Protein AF-A0A427KJT9-F1 (afdb_monomer_lite)

Organism: Enterobacter cloacae (NCBI:txid550)

Foldseek 3Di:
DFKKWWKDAPPDIDIDGCPDPVVVVQVPDPRIDTDPDMDDDPDPVRRVVVVVVVVVVVVVVVVVVVVVVVVVVVVVVVVD

Radius of gyration: 18.14 Å; chains: 1; bounding box: 43×31×42 Å

Structure (mmCIF, N/CA/C/O backbone):
data_AF-A0A427KJT9-F1
#
_entry.id   AF-A0A427KJT9-F1
#
loop_
_atom_site.group_PDB
_atom_site.id
_atom_site.type_symbol
_atom_site.label_atom_id
_atom_site.label_alt_id
_atom_site.label_comp_id
_atom_site.label_asym_id
_atom_site.label_entity_id
_atom_site.label_seq_id
_atom_site.pdbx_PDB_ins_code
_atom_site.Cartn_x
_atom_site.Cartn_y
_atom_site.Cartn_z
_atom_site.occupancy
_atom_site.B_iso_or_equiv
_atom_site.auth_seq_id
_atom_site.auth_comp_id
_atom_site.auth_asym_id
_atom_site.auth_atom_id
_atom_site.pdbx_PDB_model_num
ATOM 1 N N . MET A 1 1 ? -1.877 16.146 9.002 1.00 80.88 1 MET A N 1
ATOM 2 C CA . MET A 1 1 ? -2.668 15.410 7.988 1.00 80.88 1 MET A CA 1
ATOM 3 C C . MET A 1 1 ? -2.753 13.956 8.430 1.00 80.88 1 MET A C 1
ATOM 5 O O . MET A 1 1 ? -1.818 13.521 9.092 1.00 80.88 1 MET A O 1
ATOM 9 N N . PRO A 1 2 ? -3.845 13.221 8.166 1.00 89.88 2 PRO A N 1
ATOM 10 C CA . PRO A 1 2 ? -3.918 11.812 8.535 1.00 89.88 2 PRO A CA 1
ATOM 11 C C . PRO A 1 2 ? -2.862 10.989 7.790 1.00 89.88 2 PRO A C 1
ATOM 13 O O . PRO A 1 2 ? -2.567 11.233 6.617 1.00 89.88 2 PRO A O 1
ATOM 16 N N . LYS A 1 3 ? -2.304 10.007 8.497 1.00 94.69 3 LYS A N 1
ATOM 17 C CA . LYS A 1 3 ? -1.341 9.049 7.960 1.00 94.69 3 LYS A CA 1
ATOM 18 C C . LYS A 1 3 ? -2.073 7.795 7.499 1.00 94.69 3 LYS A C 1
ATOM 20 O O . LYS A 1 3 ? -2.805 7.191 8.282 1.00 94.69 3 LYS A O 1
ATOM 25 N N . PHE A 1 4 ? -1.867 7.404 6.251 1.00 95.50 4 PHE A N 1
ATOM 26 C CA . PHE A 1 4 ? -2.487 6.244 5.627 1.00 95.50 4 PHE A CA 1
ATOM 27 C C . PHE A 1 4 ? -1.490 5.102 5.458 1.00 95.50 4 PHE A C 1
ATOM 29 O O . PHE A 1 4 ? -0.319 5.316 5.142 1.00 95.50 4 PHE A O 1
ATOM 36 N N . VAL A 1 5 ? -2.004 3.895 5.658 1.00 95.94 5 VAL A N 1
ATOM 37 C CA . VAL A 1 5 ? -1.338 2.607 5.466 1.00 95.94 5 VAL A CA 1
ATOM 38 C C . VAL A 1 5 ? -2.149 1.779 4.477 1.00 95.94 5 VAL A C 1
ATOM 40 O O . VAL A 1 5 ? -3.362 1.974 4.331 1.00 95.94 5 VAL A O 1
ATOM 43 N N . PHE A 1 6 ? -1.480 0.850 3.803 1.00 96.00 6 PHE A N 1
ATOM 44 C CA . PHE A 1 6 ? -2.082 0.040 2.753 1.00 96.00 6 PHE A CA 1
ATOM 45 C C . PHE A 1 6 ? -1.837 -1.437 3.017 1.00 96.00 6 PHE A C 1
ATOM 47 O O . PHE A 1 6 ? -0.763 -1.825 3.476 1.00 96.00 6 PHE A O 1
ATOM 54 N N . PHE A 1 7 ? -2.832 -2.253 2.700 1.00 95.31 7 PHE A N 1
ATOM 55 C CA . PHE A 1 7 ? -2.756 -3.700 2.828 1.00 95.31 7 PHE A CA 1
ATOM 56 C C . PHE A 1 7 ? -3.241 -4.343 1.536 1.00 95.31 7 PHE A C 1
ATOM 58 O O . PHE A 1 7 ? -4.212 -3.875 0.943 1.00 95.31 7 PHE A O 1
ATOM 65 N N . LYS A 1 8 ? -2.572 -5.408 1.103 1.00 94.62 8 LYS A N 1
ATOM 66 C CA . LYS A 1 8 ? -2.953 -6.209 -0.062 1.00 94.62 8 LYS A CA 1
ATOM 67 C C . LYS A 1 8 ? -3.508 -7.554 0.393 1.00 94.62 8 LYS A C 1
ATOM 69 O O . LYS A 1 8 ? -2.986 -8.152 1.329 1.00 94.62 8 LYS A O 1
ATOM 74 N N . SER A 1 9 ? -4.527 -8.037 -0.296 1.00 93.56 9 SER A N 1
ATOM 75 C CA . SER A 1 9 ? -4.927 -9.442 -0.301 1.00 93.56 9 SER A CA 1
ATOM 76 C C . SER A 1 9 ? -4.667 -10.029 -1.690 1.00 93.56 9 SER A C 1
ATOM 78 O O . SER A 1 9 ? -4.124 -9.364 -2.575 1.00 93.56 9 SER A O 1
ATOM 80 N N . SER A 1 10 ? -5.063 -11.281 -1.910 1.00 88.19 10 SER A N 1
ATOM 81 C CA . SER A 1 10 ? -5.002 -11.906 -3.236 1.00 88.19 10 SER A CA 1
ATOM 82 C C . SER A 1 10 ? -5.924 -11.249 -4.272 1.00 88.19 10 SER A C 1
ATOM 84 O O . SER A 1 10 ? -5.711 -11.444 -5.467 1.00 88.19 10 SER A O 1
ATOM 86 N N . ALA A 1 11 ? -6.934 -10.488 -3.838 1.00 87.06 11 ALA A N 1
ATOM 87 C CA . ALA A 1 11 ? -7.973 -9.941 -4.709 1.00 87.06 11 ALA A CA 1
ATOM 88 C C . ALA A 1 11 ? -8.060 -8.408 -4.702 1.00 87.06 11 ALA A C 1
ATOM 90 O O . ALA A 1 11 ? -8.620 -7.848 -5.643 1.00 87.06 11 ALA A O 1
ATOM 91 N N . ASP A 1 12 ? -7.547 -7.725 -3.672 1.00 89.38 12 ASP A N 1
ATOM 92 C CA . ASP A 1 12 ? -7.760 -6.283 -3.517 1.00 89.38 12 ASP A CA 1
ATOM 93 C C . ASP A 1 12 ? -6.648 -5.578 -2.717 1.00 89.38 12 ASP A C 1
ATOM 95 O O . ASP A 1 12 ? -5.854 -6.211 -2.017 1.00 89.38 12 ASP A O 1
ATOM 99 N N . ILE A 1 13 ? -6.612 -4.246 -2.801 1.00 91.00 13 ILE A N 1
ATOM 100 C CA . ILE A 1 13 ? -5.782 -3.370 -1.971 1.00 91.00 13 ILE A CA 1
ATOM 101 C C . ILE A 1 13 ? -6.689 -2.435 -1.174 1.00 91.00 13 ILE A C 1
ATOM 103 O O . ILE A 1 13 ? -7.398 -1.591 -1.720 1.00 91.00 13 ILE A O 1
ATOM 107 N N . VAL A 1 14 ? -6.597 -2.521 0.149 1.00 93.38 14 VAL A N 1
ATOM 108 C CA . VAL A 1 14 ? -7.346 -1.675 1.080 1.00 93.38 14 VAL A CA 1
ATOM 109 C C . VAL A 1 14 ? -6.450 -0.619 1.718 1.00 93.38 14 VAL A C 1
ATOM 111 O O . VAL A 1 14 ? -5.260 -0.819 1.960 1.00 93.38 14 VAL A O 1
ATOM 114 N N . THR A 1 15 ? -7.041 0.541 1.999 1.00 94.12 15 THR A N 1
ATOM 115 C CA . THR A 1 15 ? -6.374 1.682 2.638 1.00 94.12 15 THR A CA 1
ATOM 116 C C . THR A 1 15 ? -7.029 1.968 3.978 1.00 94.12 15 THR A C 1
ATOM 118 O O . THR A 1 15 ? -8.256 2.079 4.050 1.00 94.12 15 THR A O 1
ATOM 121 N N . ALA A 1 16 ? -6.218 2.162 5.013 1.00 93.56 16 ALA A N 1
ATOM 122 C CA . ALA A 1 16 ? -6.665 2.515 6.354 1.00 93.56 16 ALA A CA 1
ATOM 123 C C . ALA A 1 16 ? -5.810 3.648 6.935 1.00 93.56 16 ALA A C 1
ATOM 125 O O . ALA A 1 16 ? -4.735 3.959 6.429 1.00 93.56 16 ALA A O 1
ATOM 126 N N . VAL A 1 17 ? -6.282 4.279 8.009 1.00 94.25 17 VAL A N 1
ATOM 127 C CA . VAL A 1 17 ? -5.488 5.264 8.759 1.00 94.25 17 VAL A CA 1
ATOM 128 C C . VAL A 1 17 ? -4.589 4.511 9.744 1.00 94.25 17 VAL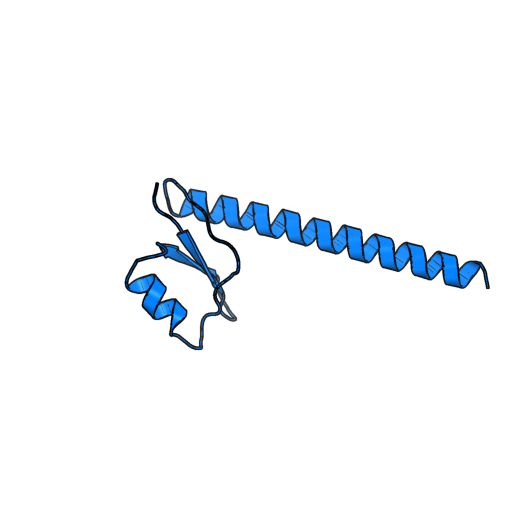 A C 1
ATOM 130 O O . VAL A 1 17 ? -5.081 3.641 10.457 1.00 94.25 17 VAL A O 1
ATOM 133 N N . SER A 1 18 ? -3.299 4.857 9.807 1.00 88.12 18 SER A N 1
ATOM 134 C CA . SER A 1 18 ? -2.203 4.122 10.479 1.00 88.12 18 SER A CA 1
ATOM 135 C C . SER A 1 18 ? -2.404 3.789 11.965 1.00 88.12 18 SER A C 1
ATOM 137 O O . SER A 1 18 ? -1.631 3.007 12.503 1.00 88.12 18 SER A O 1
ATOM 139 N N . GLN A 1 19 ? -3.378 4.406 12.633 1.00 89.31 19 GLN A N 1
ATOM 140 C CA . GLN A 1 19 ? -3.682 4.233 14.063 1.00 89.31 19 GLN A CA 1
ATOM 141 C C . GLN A 1 19 ? -5.187 4.033 14.301 1.00 89.31 19 GLN A C 1
ATOM 143 O O . GLN A 1 19 ? -5.726 4.374 15.351 1.00 89.31 19 GLN A O 1
ATOM 148 N N . SER A 1 20 ? -5.904 3.570 13.278 1.00 90.94 20 SER A N 1
ATOM 149 C CA . SER A 1 20 ? -7.319 3.234 13.401 1.00 90.94 20 SER A CA 1
ATOM 150 C C . SER A 1 20 ? -7.481 1.776 13.812 1.00 90.94 20 SER A C 1
ATOM 152 O O . SER A 1 20 ? -6.728 0.921 13.355 1.00 90.94 20 SER A O 1
ATOM 154 N N . VAL A 1 21 ? -8.538 1.479 14.571 1.00 93.12 21 VAL A N 1
ATOM 155 C CA . VAL A 1 21 ? -8.932 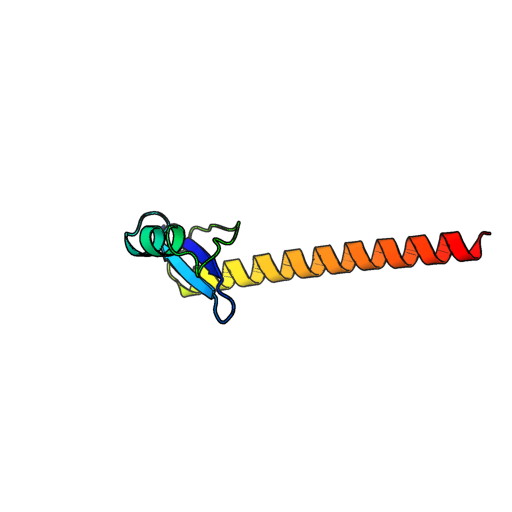0.099 14.919 1.00 93.12 21 VAL A CA 1
ATOM 156 C C . VAL A 1 21 ? -9.033 -0.784 13.668 1.00 93.12 21 VAL A C 1
ATOM 158 O O . VAL A 1 21 ? -8.678 -1.956 13.692 1.00 93.12 21 VAL A O 1
ATOM 161 N N . TYR A 1 22 ? -9.469 -0.205 12.547 1.00 93.06 22 TYR A N 1
ATOM 162 C CA . TYR A 1 22 ? -9.542 -0.900 11.266 1.00 93.06 22 TYR A CA 1
ATOM 163 C C . TYR A 1 22 ? -8.158 -1.298 10.719 1.00 93.06 22 TYR A C 1
ATOM 165 O O . TYR A 1 22 ? -7.999 -2.402 10.207 1.00 93.06 22 TYR A O 1
ATOM 173 N N . ALA A 1 23 ? -7.137 -0.446 10.860 1.00 91.94 23 ALA A N 1
ATOM 174 C CA . ALA A 1 23 ? -5.766 -0.794 10.476 1.00 91.94 23 ALA A CA 1
ATOM 175 C C . ALA A 1 23 ? -5.173 -1.891 11.374 1.00 91.94 23 ALA A C 1
ATOM 177 O O . ALA A 1 23 ? -4.459 -2.759 10.873 1.00 91.94 23 ALA A O 1
ATOM 178 N N . ASP A 1 24 ? -5.499 -1.890 12.669 1.00 92.06 24 ASP A N 1
ATOM 179 C CA . ASP A 1 24 ? -5.060 -2.938 13.599 1.00 92.06 24 ASP A CA 1
ATOM 180 C C . ASP A 1 24 ? -5.701 -4.294 13.261 1.00 92.06 24 ASP A C 1
ATOM 182 O O . ASP A 1 24 ? -5.027 -5.326 13.255 1.00 92.06 24 ASP A O 1
ATOM 186 N N . GLN A 1 25 ? -6.987 -4.300 12.896 1.00 92.25 25 GLN A N 1
ATOM 187 C CA . GLN A 1 25 ? -7.687 -5.497 12.414 1.00 92.25 25 GLN A CA 1
ATOM 188 C C . GLN A 1 25 ? -7.069 -6.051 11.124 1.00 92.25 25 GLN A C 1
ATOM 190 O O . GLN A 1 25 ? -6.861 -7.255 11.009 1.00 92.25 25 GLN A O 1
ATOM 195 N N . LEU A 1 26 ? -6.730 -5.185 10.165 1.00 91.69 26 LEU A N 1
ATOM 196 C CA . LEU A 1 26 ? -6.070 -5.616 8.928 1.00 91.69 26 LEU A CA 1
ATOM 197 C C . LEU A 1 26 ? -4.650 -6.132 9.181 1.00 91.69 26 LEU A C 1
ATOM 199 O O . LEU A 1 26 ? -4.247 -7.107 8.562 1.00 91.69 26 LEU A O 1
ATOM 203 N N . SER A 1 27 ? -3.917 -5.528 10.120 1.00 89.69 27 SER A N 1
ATOM 204 C CA . SER A 1 27 ? -2.553 -5.949 10.478 1.00 89.69 27 SER A CA 1
ATOM 205 C C . SER A 1 27 ? -2.501 -7.294 11.207 1.00 89.69 27 SER A C 1
ATOM 207 O O . SER A 1 27 ? -1.460 -7.943 11.221 1.00 89.69 27 SER A O 1
ATOM 209 N N . THR A 1 28 ? -3.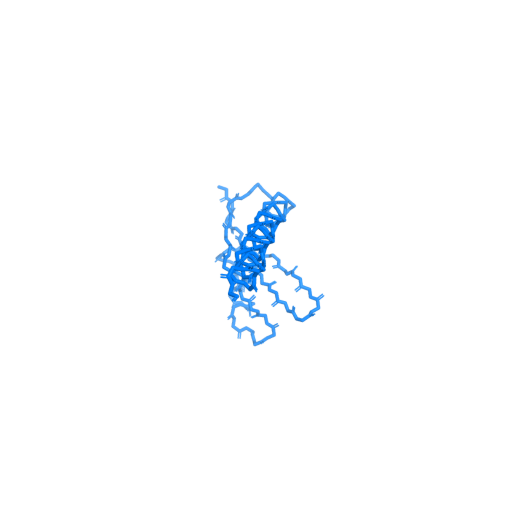600 -7.693 11.847 1.00 90.75 28 THR A N 1
ATOM 210 C CA . THR A 1 28 ? -3.717 -8.964 12.579 1.00 90.75 28 THR A CA 1
ATOM 211 C C . THR A 1 28 ? -4.411 -10.054 11.764 1.00 90.75 28 THR A C 1
ATOM 213 O O . THR A 1 28 ? -4.366 -11.223 12.149 1.00 90.75 28 THR A O 1
ATOM 216 N N . SER A 1 29 ? -5.028 -9.697 10.634 1.00 90.69 29 SER A N 1
ATOM 217 C CA . SER A 1 29 ? -5.636 -10.654 9.714 1.00 90.69 29 SER A CA 1
ATOM 218 C C . SER A 1 29 ? -4.569 -11.366 8.888 1.00 90.69 29 SER A C 1
ATOM 220 O O . SER A 1 29 ? -3.688 -10.737 8.311 1.00 90.69 29 SER A O 1
ATOM 222 N N . SER A 1 30 ? -4.683 -12.688 8.764 1.00 90.19 30 SER A N 1
ATOM 223 C CA . SER A 1 30 ? -3.813 -13.481 7.888 1.00 90.19 30 SER A CA 1
ATOM 224 C C . SER A 1 30 ? -4.139 -13.321 6.399 1.00 90.19 30 SER A C 1
ATOM 226 O O . SER A 1 30 ? -3.382 -13.791 5.557 1.00 90.19 30 SER A O 1
ATOM 228 N N . GLU A 1 31 ? -5.273 -12.702 6.060 1.00 93.06 31 GLU A N 1
ATOM 229 C CA . GLU A 1 31 ? -5.707 -12.490 4.671 1.00 93.06 31 GLU A CA 1
ATOM 230 C C . GLU A 1 31 ? -5.063 -11.259 4.024 1.00 93.06 31 GLU A C 1
ATOM 232 O O . GLU A 1 31 ? -5.106 -11.108 2.801 1.00 93.06 31 GLU A O 1
ATOM 237 N N . TYR A 1 32 ? -4.487 -10.376 4.841 1.00 92.81 32 TYR A N 1
ATOM 238 C CA . TYR A 1 32 ? -3.963 -9.092 4.411 1.00 92.81 32 TYR A CA 1
ATOM 239 C C . TYR A 1 32 ? -2.489 -8.957 4.778 1.00 92.81 32 TYR A C 1
ATOM 241 O O . TYR A 1 32 ? -2.085 -9.114 5.925 1.00 92.81 32 TYR A O 1
ATOM 249 N N . GLU A 1 33 ? -1.674 -8.606 3.792 1.00 94.00 33 GLU A N 1
ATOM 250 C CA . GLU A 1 33 ? -0.267 -8.279 3.974 1.00 94.00 33 GLU A CA 1
ATOM 251 C C . GLU A 1 33 ? -0.101 -6.762 3.901 1.00 94.00 33 GLU A C 1
ATOM 253 O O . GLU A 1 33 ? -0.574 -6.114 2.961 1.00 94.00 33 GLU A O 1
ATOM 258 N N . LYS A 1 34 ? 0.576 -6.172 4.886 1.00 93.81 34 LYS A N 1
ATOM 259 C CA . LYS A 1 34 ? 0.861 -4.738 4.875 1.00 93.81 34 LYS A CA 1
ATOM 260 C C . LYS A 1 34 ? 1.873 -4.421 3.774 1.00 93.81 34 LYS A C 1
ATOM 262 O O . LYS A 1 34 ? 2.939 -5.024 3.709 1.00 93.81 34 LYS A O 1
ATOM 267 N N . ILE A 1 35 ? 1.544 -3.454 2.924 1.00 93.00 35 ILE A N 1
ATOM 268 C CA . ILE A 1 35 ? 2.479 -2.918 1.935 1.00 93.00 35 ILE A CA 1
ATOM 269 C C . ILE A 1 35 ? 3.476 -2.029 2.679 1.00 93.00 35 ILE A C 1
ATOM 271 O O . ILE A 1 35 ? 3.069 -1.211 3.508 1.00 93.00 35 ILE A O 1
ATOM 275 N N . ASP A 1 36 ? 4.764 -2.158 2.359 1.00 90.62 36 ASP A N 1
ATOM 276 C CA . ASP A 1 36 ? 5.837 -1.320 2.909 1.00 90.62 36 ASP A CA 1
ATOM 277 C C . ASP A 1 36 ? 5.823 0.093 2.293 1.00 90.62 36 ASP A C 1
ATOM 279 O O . ASP A 1 36 ? 6.733 0.537 1.597 1.00 90.62 36 ASP A O 1
ATOM 283 N N . PHE A 1 37 ? 4.695 0.777 2.468 1.00 92.31 37 PHE A N 1
ATOM 284 C CA . PHE A 1 37 ? 4.464 2.141 2.037 1.00 92.31 37 PHE A CA 1
ATOM 285 C C . PHE A 1 37 ? 3.447 2.807 2.962 1.00 92.31 37 PHE A C 1
ATOM 287 O O . PHE A 1 37 ? 2.350 2.296 3.198 1.00 92.31 37 PHE A O 1
ATOM 294 N N . GLU A 1 38 ? 3.796 3.993 3.450 1.00 94.12 38 GLU A N 1
ATOM 295 C CA . GLU A 1 38 ? 2.931 4.821 4.284 1.00 94.12 38 GLU A CA 1
ATOM 296 C C . GLU A 1 38 ? 3.005 6.266 3.802 1.00 94.12 38 GLU A C 1
ATOM 298 O O . GLU A 1 38 ? 4.052 6.736 3.355 1.00 94.12 38 GLU A O 1
ATOM 303 N N . THR A 1 39 ? 1.897 7.001 3.885 1.00 95.00 39 THR A N 1
ATOM 304 C CA . THR A 1 39 ? 1.880 8.384 3.404 1.00 95.00 39 THR A CA 1
ATOM 305 C C . THR A 1 39 ? 0.916 9.265 4.175 1.00 95.00 39 THR A C 1
ATOM 307 O O . THR A 1 39 ? -0.143 8.822 4.611 1.00 95.00 39 THR A O 1
ATOM 310 N N . GLU A 1 40 ? 1.257 10.540 4.322 1.00 95.38 40 GLU A N 1
ATOM 311 C CA . GLU A 1 40 ? 0.323 11.551 4.808 1.00 95.38 40 GLU A CA 1
ATOM 312 C C . GLU A 1 40 ? -0.457 12.142 3.631 1.00 95.38 40 GLU A C 1
ATOM 314 O O . GLU A 1 40 ? 0.129 12.524 2.613 1.00 95.38 40 GLU A O 1
ATOM 319 N N . ALA A 1 41 ? -1.779 12.230 3.748 1.00 93.38 41 ALA A N 1
ATOM 320 C CA . ALA A 1 41 ? -2.632 12.795 2.704 1.00 93.38 41 ALA A CA 1
ATOM 321 C C . ALA A 1 41 ? -3.848 13.509 3.302 1.00 93.38 41 ALA A C 1
ATOM 323 O O . ALA A 1 41 ? -4.182 13.311 4.467 1.00 93.38 41 ALA A O 1
ATOM 324 N N . THR A 1 42 ? -4.509 14.356 2.514 1.00 91.56 42 THR A N 1
ATOM 325 C CA . THR A 1 42 ? -5.742 15.053 2.921 1.00 91.56 42 THR A CA 1
ATOM 326 C C . THR A 1 42 ? -6.923 14.102 3.061 1.00 91.56 42 THR A C 1
ATOM 328 O O . THR A 1 42 ? -7.748 14.265 3.954 1.00 91.56 42 THR A O 1
ATOM 331 N N . ASP A 1 43 ? -6.980 13.094 2.196 1.00 91.38 43 ASP A N 1
ATOM 332 C CA . ASP A 1 43 ? -8.075 12.144 2.072 1.00 91.38 43 ASP A CA 1
ATOM 333 C C . ASP A 1 43 ? -7.574 10.812 1.483 1.00 91.38 43 ASP A C 1
ATOM 335 O O . ASP A 1 43 ? -6.420 10.673 1.057 1.00 91.38 43 ASP A O 1
ATOM 339 N N . LYS A 1 44 ? -8.465 9.814 1.462 1.00 89.56 44 LYS A N 1
ATOM 340 C CA . LYS A 1 44 ? -8.169 8.469 0.953 1.00 89.56 44 LYS A CA 1
ATOM 341 C C . LYS A 1 44 ? -7.780 8.485 -0.530 1.00 89.56 44 LYS A C 1
ATOM 343 O O . LYS A 1 44 ? -6.912 7.715 -0.929 1.00 89.56 44 LYS A O 1
ATOM 348 N N . GLN A 1 45 ? -8.393 9.341 -1.347 1.00 92.81 45 GLN A N 1
ATOM 349 C CA . GLN A 1 45 ? -8.130 9.387 -2.786 1.00 92.81 45 GLN A CA 1
ATOM 350 C C . GLN A 1 45 ? -6.716 9.908 -3.063 1.00 92.81 45 GLN A C 1
ATOM 352 O O . GLN A 1 45 ? -5.972 9.299 -3.831 1.00 92.81 45 GLN A O 1
ATOM 357 N N . ALA A 1 46 ? -6.307 10.975 -2.378 1.00 93.12 46 ALA A N 1
ATOM 358 C CA . ALA A 1 46 ? -4.955 11.508 -2.435 1.00 93.12 46 ALA A CA 1
ATOM 359 C C . ALA A 1 46 ? -3.914 10.482 -1.954 1.00 93.12 46 ALA A C 1
ATOM 361 O O . ALA A 1 46 ? -2.851 10.355 -2.562 1.00 93.12 46 ALA A O 1
ATOM 362 N N . ALA A 1 47 ? -4.224 9.704 -0.911 1.00 93.69 47 ALA A N 1
ATOM 363 C CA . ALA A 1 47 ? -3.354 8.624 -0.446 1.00 93.69 47 ALA A CA 1
ATOM 364 C C . ALA A 1 47 ? -3.172 7.529 -1.516 1.00 93.69 47 ALA A C 1
ATOM 366 O O . ALA A 1 47 ? -2.047 7.115 -1.794 1.00 93.69 47 ALA A O 1
ATOM 367 N N . VAL A 1 48 ? -4.262 7.104 -2.164 1.00 93.38 48 VAL A N 1
ATOM 368 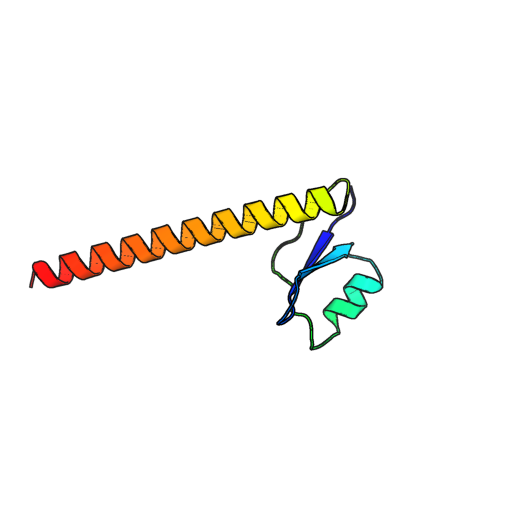C CA . VAL A 1 48 ? -4.231 6.102 -3.244 1.00 93.38 48 VAL A CA 1
ATOM 369 C C . VAL A 1 48 ? -3.440 6.600 -4.457 1.00 93.38 48 VAL A C 1
ATOM 371 O O . VAL A 1 48 ? -2.667 5.837 -5.031 1.00 93.38 48 VAL A O 1
ATOM 374 N N . LEU A 1 49 ? -3.566 7.878 -4.831 1.00 94.50 49 LEU A N 1
ATOM 375 C CA . LEU A 1 49 ? -2.767 8.459 -5.917 1.00 94.50 49 LEU A CA 1
ATOM 376 C C . LEU A 1 49 ? -1.264 8.414 -5.610 1.00 94.50 49 LEU A C 1
ATOM 378 O O . LEU A 1 49 ? -0.469 8.080 -6.488 1.00 94.50 49 LEU A O 1
ATOM 382 N N . LYS A 1 50 ? -0.874 8.690 -4.361 1.00 94.00 50 LYS A N 1
ATOM 383 C CA . LYS A 1 50 ? 0.524 8.570 -3.924 1.00 94.00 50 LYS A CA 1
ATOM 384 C C . LYS A 1 50 ? 1.016 7.123 -3.948 1.00 94.00 50 LYS A C 1
ATOM 386 O O . LYS A 1 50 ? 2.130 6.887 -4.407 1.00 94.00 50 LYS A O 1
ATOM 391 N N . LEU A 1 51 ? 0.188 6.163 -3.521 1.00 93.50 51 LEU A N 1
ATOM 392 C CA . LEU A 1 51 ? 0.518 4.740 -3.643 1.00 93.50 51 LEU A CA 1
ATOM 393 C C . LEU A 1 51 ? 0.736 4.354 -5.112 1.00 93.50 51 LEU A C 1
ATOM 395 O O . LEU A 1 51 ? 1.718 3.693 -5.432 1.00 93.50 51 LEU A O 1
ATOM 399 N N . LYS A 1 52 ? -0.148 4.787 -6.017 1.00 92.69 52 LYS A N 1
ATOM 400 C CA . LYS A 1 52 ? -0.022 4.493 -7.448 1.00 92.69 52 LYS A CA 1
ATOM 401 C C . LYS A 1 52 ? 1.300 5.017 -8.017 1.00 92.69 52 LYS A C 1
ATOM 403 O O . LYS A 1 52 ? 2.011 4.260 -8.668 1.00 92.69 52 LYS A O 1
ATOM 408 N N . ALA A 1 53 ? 1.657 6.264 -7.715 1.00 93.19 53 ALA A N 1
ATOM 409 C CA . ALA A 1 53 ? 2.924 6.849 -8.154 1.00 93.19 53 ALA A CA 1
ATOM 410 C C . ALA A 1 53 ? 4.148 6.087 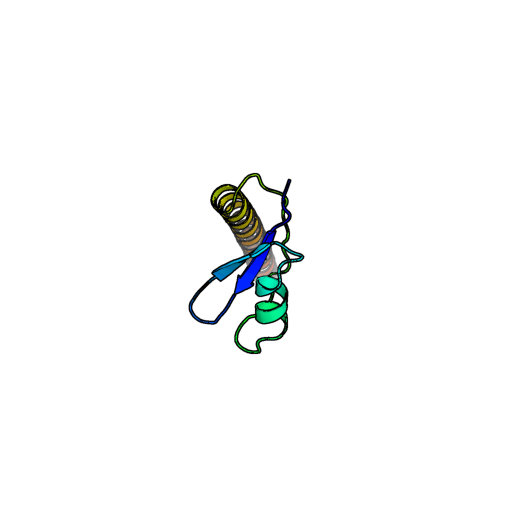-7.605 1.00 93.19 53 ALA A C 1
ATOM 412 O O . ALA A 1 53 ? 5.126 5.871 -8.323 1.00 93.19 53 ALA A O 1
ATOM 413 N N . TYR A 1 54 ? 4.083 5.637 -6.347 1.00 92.56 54 TYR A N 1
ATOM 414 C CA . TYR A 1 54 ? 5.122 4.809 -5.734 1.00 92.56 54 TYR A CA 1
ATOM 415 C C . TYR A 1 54 ? 5.281 3.459 -6.456 1.00 92.56 54 TYR A C 1
ATOM 417 O O . TYR A 1 54 ? 6.393 3.076 -6.820 1.00 92.56 54 TYR A O 1
ATOM 425 N N . LEU A 1 55 ? 4.174 2.768 -6.746 1.00 89.69 55 LEU A N 1
ATOM 426 C CA . LEU A 1 55 ? 4.193 1.490 -7.465 1.00 89.69 55 LEU A CA 1
ATOM 427 C C . LEU A 1 55 ? 4.682 1.632 -8.913 1.00 89.69 55 LEU A C 1
ATOM 429 O O . LEU A 1 55 ? 5.428 0.777 -9.390 1.00 89.69 55 LEU A O 1
ATOM 433 N N . GLU A 1 56 ? 4.301 2.705 -9.609 1.00 91.00 56 GLU A N 1
ATOM 434 C CA . GLU A 1 56 ? 4.793 3.007 -10.960 1.00 91.00 56 GLU A CA 1
ATOM 435 C C . GLU A 1 56 ? 6.304 3.255 -10.960 1.00 91.00 56 GLU A C 1
ATOM 437 O O . GLU A 1 56 ? 7.019 2.686 -11.785 1.00 91.00 56 GLU A O 1
ATOM 442 N N . THR A 1 57 ? 6.803 4.032 -9.995 1.00 89.50 57 THR A N 1
ATOM 443 C CA . THR A 1 57 ? 8.241 4.300 -9.838 1.00 89.50 57 THR A CA 1
ATOM 444 C C . THR A 1 57 ? 9.018 3.006 -9.606 1.00 89.50 57 THR A C 1
ATOM 446 O O . THR A 1 57 ? 9.993 2.744 -10.307 1.00 89.50 57 THR A O 1
ATOM 449 N N . ASN A 1 58 ? 8.549 2.154 -8.691 1.00 87.00 58 ASN A N 1
ATOM 450 C CA . ASN A 1 58 ? 9.191 0.869 -8.415 1.00 87.00 58 ASN A CA 1
ATOM 451 C C . ASN A 1 58 ? 9.139 -0.074 -9.621 1.00 87.00 58 ASN A C 1
ATOM 453 O O . ASN A 1 58 ? 10.118 -0.748 -9.924 1.00 87.00 58 ASN A O 1
ATOM 457 N N . THR A 1 59 ? 8.014 -0.111 -10.336 1.00 86.50 59 THR A N 1
ATOM 458 C CA . THR A 1 59 ? 7.868 -0.941 -11.540 1.00 86.50 59 THR A CA 1
ATOM 459 C C . THR A 1 59 ? 8.832 -0.499 -12.635 1.00 86.50 59 THR A C 1
ATOM 461 O O . THR A 1 59 ? 9.436 -1.343 -13.292 1.00 86.50 59 THR A O 1
ATOM 464 N N . ASN A 1 60 ? 8.993 0.808 -12.836 1.00 84.44 60 ASN A N 1
ATOM 465 C CA . ASN A 1 60 ? 9.941 1.335 -13.812 1.00 84.44 60 ASN A CA 1
ATOM 466 C C . ASN A 1 60 ? 11.384 1.035 -13.395 1.00 84.44 60 ASN A C 1
ATOM 468 O O . ASN A 1 60 ? 12.128 0.489 -14.198 1.00 84.44 60 ASN A O 1
ATOM 472 N N . ALA A 1 61 ? 11.738 1.243 -12.123 1.00 80.81 61 ALA A N 1
ATOM 473 C CA . ALA A 1 61 ? 13.063 0.893 -11.610 1.00 80.81 61 ALA A CA 1
ATOM 474 C C . ALA A 1 61 ? 13.389 -0.604 -11.784 1.00 80.81 61 ALA A C 1
ATOM 476 O O . ALA A 1 61 ? 14.504 -0.959 -12.160 1.00 80.81 61 ALA A O 1
ATOM 477 N N . LEU A 1 62 ? 12.412 -1.493 -11.564 1.00 81.31 62 LEU A N 1
ATOM 478 C CA . LEU A 1 62 ? 12.573 -2.931 -11.801 1.00 81.31 62 LEU A CA 1
ATOM 479 C C . LEU A 1 62 ? 12.759 -3.265 -13.286 1.00 81.31 62 LEU A C 1
ATOM 481 O O . LEU A 1 62 ? 13.540 -4.157 -13.615 1.00 81.31 62 LEU A O 1
ATOM 485 N N . LYS A 1 63 ? 12.055 -2.568 -14.185 1.00 79.94 63 LYS A N 1
ATOM 486 C CA . LYS A 1 63 ? 12.233 -2.734 -15.634 1.00 79.94 63 LYS A CA 1
ATOM 487 C C . LYS A 1 63 ? 13.614 -2.279 -16.079 1.00 79.94 63 LYS A C 1
ATOM 489 O O . LYS A 1 63 ? 14.249 -3.015 -16.824 1.00 79.94 63 LYS A O 1
ATOM 494 N N . ASP A 1 64 ? 14.073 -1.127 -15.602 1.00 78.00 64 ASP A N 1
ATOM 495 C CA . ASP A 1 64 ? 15.397 -0.594 -15.927 1.00 78.00 64 ASP A CA 1
ATOM 496 C C . ASP A 1 64 ? 16.485 -1.559 -15.439 1.00 78.00 64 ASP A C 1
ATOM 498 O O . ASP A 1 64 ? 17.328 -1.991 -16.220 1.00 78.00 64 ASP A O 1
ATOM 502 N N . PHE A 1 65 ? 16.379 -2.032 -14.193 1.00 76.62 65 PHE A N 1
ATOM 503 C CA . PHE A 1 65 ? 17.290 -3.036 -13.641 1.00 76.62 65 PHE A CA 1
ATOM 504 C C . PHE A 1 65 ? 17.284 -4.355 -14.436 1.00 76.62 65 PHE A C 1
ATOM 506 O O . PHE A 1 65 ? 18.339 -4.904 -14.756 1.00 76.62 65 PHE A O 1
ATOM 513 N N . SER A 1 66 ? 16.104 -4.874 -14.794 1.00 74.25 66 SER A N 1
ATOM 514 C CA . SER A 1 66 ? 15.988 -6.092 -15.607 1.00 74.25 66 SER A CA 1
ATOM 515 C C . SER A 1 66 ? 16.520 -5.896 -17.031 1.00 74.25 66 SER A C 1
ATOM 517 O O . SER A 1 66 ? 17.085 -6.832 -17.607 1.00 74.25 66 SER A O 1
ATOM 519 N N . GLY A 1 67 ? 16.329 -4.712 -17.614 1.00 73.69 67 GLY A N 1
ATOM 520 C CA . GLY A 1 67 ? 16.854 -4.337 -18.924 1.00 73.69 67 GLY A CA 1
ATOM 521 C C . GLY A 1 67 ? 18.378 -4.300 -18.921 1.00 73.69 67 GLY A C 1
ATOM 522 O O . GLY A 1 67 ? 18.999 -4.934 -19.773 1.00 73.69 67 GLY A O 1
ATOM 523 N N . ASP A 1 68 ? 18.971 -3.669 -17.909 1.00 68.38 68 ASP A N 1
ATOM 524 C CA . ASP A 1 68 ? 20.422 -3.575 -17.736 1.00 68.38 68 ASP A CA 1
ATOM 525 C C . ASP A 1 68 ? 21.076 -4.949 -17.522 1.00 68.38 68 ASP A C 1
ATOM 527 O O . ASP A 1 68 ? 22.121 -5.237 -18.116 1.00 68.38 68 ASP A O 1
ATOM 531 N N . ILE A 1 69 ? 20.447 -5.846 -16.749 1.00 64.25 69 ILE A N 1
ATOM 532 C CA . ILE A 1 69 ? 20.921 -7.234 -16.583 1.00 64.25 69 ILE A CA 1
ATOM 533 C C . ILE A 1 69 ? 20.863 -7.999 -17.909 1.00 64.25 69 ILE A C 1
ATOM 535 O O . ILE A 1 69 ? 21.813 -8.700 -18.274 1.00 64.25 69 ILE A O 1
ATOM 539 N N . THR A 1 70 ? 19.756 -7.883 -18.643 1.00 61.44 70 THR A N 1
ATOM 540 C CA . THR A 1 70 ? 19.581 -8.603 -19.914 1.00 61.44 70 THR A CA 1
ATOM 541 C C . THR A 1 70 ? 20.569 -8.092 -20.964 1.00 61.44 70 THR A C 1
ATOM 543 O O . THR A 1 70 ? 21.171 -8.880 -21.685 1.00 61.44 70 THR A O 1
ATOM 546 N N . PHE A 1 71 ? 20.810 -6.780 -21.014 1.00 59.03 71 PHE A N 1
ATOM 547 C CA . PHE A 1 71 ? 21.785 -6.192 -21.930 1.00 59.03 71 PHE A CA 1
ATOM 548 C C . PHE A 1 71 ? 23.223 -6.602 -21.579 1.00 59.03 71 PHE A C 1
ATOM 550 O O . PHE A 1 71 ? 23.981 -7.014 -22.458 1.00 59.03 71 PHE A O 1
ATOM 557 N N . SER A 1 72 ? 23.578 -6.572 -20.291 1.00 59.34 72 SER A N 1
ATOM 558 C CA . SER A 1 72 ? 24.915 -6.962 -19.822 1.00 59.34 72 SER A CA 1
ATOM 559 C C . SER A 1 72 ? 25.215 -8.441 -20.089 1.00 59.34 72 SER A C 1
ATOM 561 O O . SER A 1 72 ? 26.294 -8.774 -20.576 1.00 59.34 72 SER A O 1
ATOM 563 N N . SER A 1 73 ? 24.244 -9.329 -19.854 1.00 58.97 73 SER A N 1
ATOM 564 C CA . SER A 1 73 ? 24.406 -10.772 -20.093 1.00 58.97 73 SER A CA 1
ATOM 565 C C . SER A 1 73 ? 24.507 -11.141 -21.581 1.00 58.97 73 SER A C 1
ATOM 567 O O . SER A 1 73 ? 25.261 -12.048 -21.937 1.00 58.97 73 SER A O 1
ATOM 569 N N . VAL A 1 74 ? 23.818 -10.421 -22.477 1.00 58.97 74 VAL A N 1
ATOM 570 C CA . VAL A 1 74 ? 23.945 -10.621 -23.934 1.00 58.97 74 VAL A CA 1
ATOM 571 C C . VAL A 1 74 ? 25.324 -10.192 -24.442 1.00 58.97 74 VAL A C 1
ATOM 573 O O . VAL A 1 74 ? 25.919 -10.905 -25.248 1.00 58.97 74 VAL A O 1
ATOM 576 N N . ILE A 1 75 ? 25.868 -9.071 -23.956 1.00 56.88 75 ILE A N 1
ATOM 577 C CA . ILE A 1 75 ? 27.216 -8.629 -24.345 1.00 56.88 75 ILE A CA 1
ATOM 578 C C . ILE A 1 75 ? 28.291 -9.601 -23.843 1.00 56.88 75 ILE A C 1
ATOM 580 O O . ILE A 1 75 ? 29.180 -9.961 -24.614 1.00 56.88 75 ILE A O 1
ATOM 584 N N . GLU A 1 76 ? 28.195 -10.091 -22.603 1.00 55.91 76 GLU A N 1
ATOM 585 C CA . GLU A 1 76 ? 29.116 -11.123 -22.098 1.00 55.91 76 GLU A CA 1
ATOM 586 C C . GLU A 1 76 ? 29.071 -12.417 -22.925 1.00 55.91 76 GLU A C 1
ATOM 588 O O . GLU A 1 76 ? 30.107 -13.048 -23.134 1.00 55.91 76 GLU A O 1
ATOM 593 N N . SER A 1 77 ? 27.896 -12.804 -23.432 1.00 55.38 77 SER A N 1
ATOM 594 C CA . SER A 1 77 ? 27.746 -13.983 -24.292 1.00 55.38 77 SER A CA 1
ATOM 595 C C . SER A 1 77 ? 28.287 -13.789 -25.714 1.00 55.38 77 SER A C 1
ATOM 597 O O . SER A 1 77 ? 28.568 -14.786 -26.371 1.00 55.38 77 SER A O 1
ATOM 599 N N . LEU A 1 78 ? 28.398 -12.551 -26.208 1.00 54.94 78 LEU A N 1
ATOM 600 C CA . LEU A 1 78 ? 28.923 -12.230 -27.545 1.00 54.94 78 LEU A CA 1
ATOM 601 C C . LEU A 1 78 ? 30.444 -11.996 -27.558 1.00 54.94 78 LEU A C 1
ATOM 603 O O . LEU A 1 78 ? 31.051 -12.004 -28.626 1.00 54.94 78 LEU A O 1
ATOM 607 N N . LEU A 1 79 ? 31.051 -11.762 -26.391 1.00 59.81 79 LEU A N 1
ATOM 608 C CA . LEU A 1 79 ? 32.493 -11.541 -26.220 1.00 59.81 79 LEU A CA 1
ATOM 609 C C . LEU A 1 79 ? 33.273 -12.813 -25.826 1.00 59.81 79 LEU A C 1
ATOM 611 O O . LEU A 1 79 ? 34.485 -12.733 -25.615 1.00 59.81 79 LEU A O 1
ATOM 615 N N . ARG A 1 80 ? 32.600 -13.965 -25.717 1.00 44.56 80 ARG A N 1
ATOM 616 C CA . ARG A 1 80 ? 33.210 -15.296 -25.559 1.00 44.56 80 ARG A CA 1
ATOM 617 C C . ARG A 1 80 ? 33.209 -16.055 -26.877 1.00 44.56 80 ARG A C 1
ATOM 619 O O . ARG A 1 80 ? 34.192 -16.795 -27.095 1.00 44.56 80 ARG A O 1
#

Secondary structure (DSSP, 8-state):
--EEEEEE-SS-EEEEETTSHHHHHHHH-TT-EEEEEEEE-SSHHHHHHHHHHHHHHHHHHHHHHHHHHHHHHHHHHH--

pLDDT: mean 85.19, std 12.93, range [44.56, 96.0]

Sequence (80 aa):
MPKFVFFKSSADIVTAVSQSVYADQLSTSSEYEKIDFETEATDKQAAVLKLKAYLETNTNALKDFSGDITFSSVIESLLR

=== Feature glossary ===
Key to the feature types in this record:

— What the protein is —

Primary structure: the covalent order of the twenty standard amino acids along the backbone. Two proteins with the same sequence will (almost always) fold to the same structure; two with 30% identity often share a fold but not the details.

Database cross-references. InterPro integrates a dozen domain/family signature databases into unified entries with residue-range hits. GO terms attach function/process/location labels with evidence codes. CATH codes position the fold in a four-level structural taxonomy. Organism is the NCBI-taxonomy species name.

— Where its atoms are —

The mmCIF block holds the 3D Cartesian coordinates of each backbone atom (N, Cα, C, O) in ångströms. mmCIF is the PDB's canonical archive format — a tagged-loop text representation of the atomic model.

Six rendered views show the 3D structure from the faces of a cube — i.e. along ±x, ±y, ±z. Rendering representation is drawn randomly per protein from cartoon (secondary-structure ribbons), sticks (backbone bonds), or molecular surface; coloring is either N→C rainbow (blue at the N-terminus through red at the C-terminus) or one color per chain.

— Local backbone conformation —

DSSP 8-state secondary structure assigns each residue one of H (α-helix), G (3₁₀-helix), I (π-helix), E (extended β-strand), B (isolated β-bridge), T (hydrogen-bonded turn), S (bend), or '-' (coil). The assignment is computed from backbone hydrogen-bond geometry via the Kabsch–Sander algorithm.

P-SEA three-state annotation labels each residue as helix, strand, or coil based purely on the geometry of the Cα trace. It serves as a fallback when the full backbone (and thus DSSP) is unavailable.

The φ/ψ torsion pair specifies the backbone conformation at each residue. φ rotates about the N–Cα bond, ψ about the Cα–C bond. Steric clashes forbid most of the (φ, ψ) plane — the allowed regions (α-helix basin, β-sheet basin, left-handed helix) 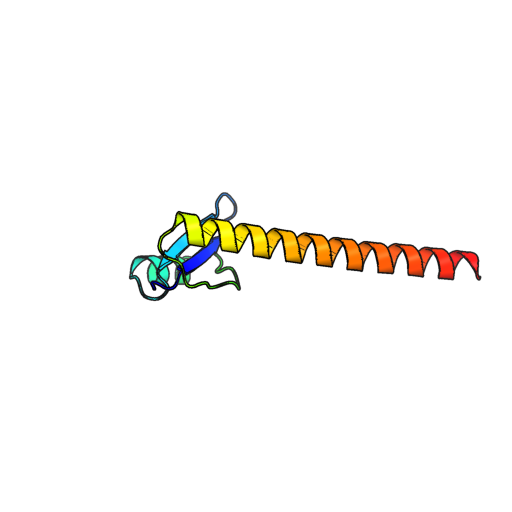are the Ramachandran-allowed regions.

— Global shape and packing —

The geometric summary reports three shape descriptors. Rg (radius of gyration) measures how spread out the Cα atoms are about their centre of mass; compact globular proteins have small Rg, elongated or unfolded ones large. Cα contacts (<8 Å, |i−j|>4) count long-range residue pairs in spatial proximity — high for tightly packed folds, near zero for rods or random coil. The bounding-box extents give the protein's footprint along x, y, z in Å.

Accessible surface area quantifies burial. A residue with SASA near zero is packed into the hydrophobic core; one with SASA >100 Å² sits on the surface. Computed here via the Shrake–Rupley numerical algorithm with a 1.4 Å probe.

Plot images: a contact map (which residues are close in 3D, as an N×N binary image), a Ramachandran scatter (backbone torsion angles, revealing secondary-structure composition at a glance), and — for AlphaFold structures — a PAE heatmap (pairwise prediction confidence).

— Structural neighborhood —

The Foldseek 3Di string encodes local tertiary geometry as a 20-letter alphabet — one character per residue — derived from the relative positions of nearby Cα atoms. Unlike the amino-acid sequence, 3Di is a direct function of the 3D structure, so two proteins with the same fold have similar 3Di strings even at low sequence identity.

Nearest PDB neighbors are the top structural matches found by Foldseek when searching this structure against the entire Protein Data Bank. Each hit reports a TM-score (0 to 1; >0.5 almost always implies the same fold) and an E-value. These are *structural* homologs — they may share no detectable sequence similarity.

— Confidence and disorder —

For AlphaFold models, the B-factor field carries pLDDT — the model's own estimate of local accuracy on a 0–100 scale. Regions with pLDDT<50 should be treated as essentially unmodeled; they often correspond to intrinsically disordered segments.

B-factor (Debye–Waller factor) reflects atomic displacement in the crystal lattice. It is an experimental observable (units Å²), not a prediction; low values mean the atom is pinned down, high values mean it moves or is heterogeneous across the crystal.

Predicted aligned error is AlphaFold's pairwise confidence. Unlike pLDDT (per-residue), PAE is per-residue-pair and captures whether two parts of the structure are correctly placed relative to each other. Units are ångströms of expected positional error.